Protein AF-Q54FU6-F1 (afdb_monomer_lite)

pLDDT: mean 83.9, std 9.97, range [59.09, 95.06]

Organism: Dictyostelium discoideum (NCBI:txid44689)

Secondary structure (DSSP, 8-state):
-HHHHHHHHHHHHHHHHHHHTS-TTTT---PPP-PPTT-EEEEETTTEEEEEEE-

Radius of gyration: 20.05 Å; chains: 1; bounding box: 41×30×51 Å

Structure (mmCIF, N/CA/C/O backbone):
data_AF-Q54FU6-F1
#
_entry.id   AF-Q54FU6-F1
#
loop_
_atom_site.group_PDB
_atom_site.id
_atom_site.type_symbol
_atom_site.label_atom_id
_atom_site.label_alt_id
_atom_site.label_comp_id
_atom_site.label_asym_id
_atom_site.label_entity_id
_atom_site.label_seq_id
_atom_site.pdbx_PDB_ins_code
_atom_site.Cartn_x
_atom_site.Cartn_y
_atom_site.Cartn_z
_atom_site.occupancy
_atom_site.B_iso_or_equiv
_atom_site.auth_seq_id
_atom_site.auth_comp_id
_atom_site.auth_asym_id
_atom_site.auth_atom_id
_atom_site.pdbx_PDB_model_num
ATOM 1 N N . MET A 1 1 ? -25.525 -17.281 34.460 1.00 78.56 1 MET A N 1
ATOM 2 C CA . MET A 1 1 ? -24.168 -17.012 33.926 1.00 78.56 1 MET A CA 1
ATOM 3 C C . MET A 1 1 ? -24.086 -17.181 32.406 1.00 78.56 1 MET A C 1
ATOM 5 O O . MET A 1 1 ? -23.665 -16.237 31.756 1.00 78.56 1 MET A O 1
ATOM 9 N N . ILE A 1 2 ? -24.571 -18.288 31.815 1.00 91.38 2 ILE A N 1
ATOM 10 C CA . ILE A 1 2 ? -24.514 -18.546 30.353 1.00 91.38 2 ILE A CA 1
ATOM 11 C C . ILE A 1 2 ? -25.060 -17.401 29.473 1.00 91.38 2 ILE A C 1
ATOM 13 O O . ILE A 1 2 ? -24.424 -17.017 28.498 1.00 91.38 2 ILE A O 1
ATOM 17 N N . LYS A 1 3 ? -26.200 -16.799 29.850 1.00 91.38 3 LYS A N 1
ATOM 18 C CA . LYS A 1 3 ? -26.820 -15.695 29.094 1.00 91.38 3 LYS A CA 1
ATOM 19 C C . LYS A 1 3 ? -25.912 -14.465 29.008 1.00 91.38 3 LYS A C 1
ATOM 21 O O . LYS A 1 3 ? -25.831 -13.851 27.954 1.00 91.38 3 LYS A O 1
ATOM 26 N N . LEU A 1 4 ? -25.212 -14.137 30.096 1.00 93.00 4 LEU A N 1
ATOM 27 C CA . LEU A 1 4 ? -24.296 -12.996 30.133 1.00 93.00 4 LEU A CA 1
ATOM 28 C C . LEU A 1 4 ? -23.098 -13.227 29.202 1.00 93.00 4 LEU A C 1
ATOM 30 O O . LEU A 1 4 ? -22.721 -12.329 28.458 1.00 93.00 4 LEU A O 1
ATOM 34 N N . LEU A 1 5 ? -22.554 -14.449 29.196 1.00 93.69 5 LEU A N 1
ATOM 35 C CA . LEU A 1 5 ? -21.459 -14.826 28.302 1.00 93.69 5 LEU A CA 1
ATOM 36 C C . LEU A 1 5 ? -21.887 -14.761 26.828 1.00 93.69 5 LEU A C 1
ATOM 38 O O . LEU A 1 5 ? -21.143 -14.246 25.999 1.00 93.69 5 LEU A O 1
ATOM 42 N N . LEU A 1 6 ? -23.101 -15.224 26.510 1.00 95.06 6 LEU A N 1
ATOM 43 C CA . LEU A 1 6 ? -23.644 -15.168 25.151 1.00 95.06 6 LEU A CA 1
ATOM 44 C C . LEU A 1 6 ? -23.793 -13.721 24.662 1.00 95.06 6 LEU A C 1
ATOM 46 O O . LEU A 1 6 ? -23.381 -13.404 23.551 1.00 95.06 6 LEU A O 1
ATOM 50 N N . VAL A 1 7 ? -24.330 -12.836 25.507 1.00 94.94 7 VAL A N 1
ATOM 51 C CA . VAL A 1 7 ? -24.457 -11.406 25.186 1.00 94.94 7 VAL A CA 1
ATOM 52 C C . VAL A 1 7 ? -23.083 -10.779 24.963 1.00 94.94 7 VAL A C 1
ATOM 54 O O . VAL A 1 7 ? -22.905 -10.069 23.979 1.00 94.94 7 VAL A O 1
ATOM 57 N N . LEU A 1 8 ? -22.095 -11.083 25.810 1.00 94.81 8 LEU A N 1
ATOM 58 C CA . LEU A 1 8 ? -20.731 -10.581 25.637 1.00 94.81 8 LEU A CA 1
ATOM 59 C C . LEU A 1 8 ? -20.124 -11.028 24.298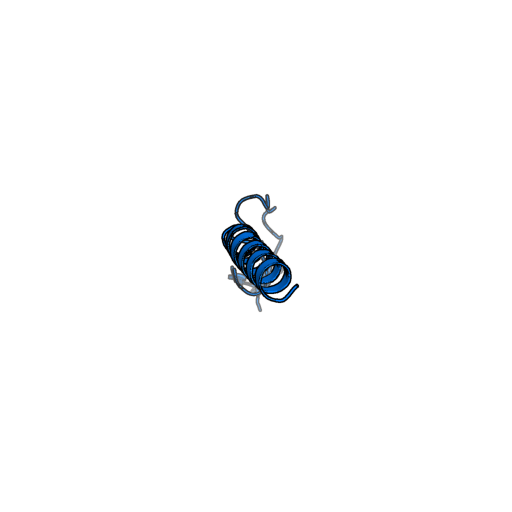 1.00 94.81 8 LEU A C 1
ATOM 61 O O . LEU A 1 8 ? -19.550 -10.209 23.588 1.00 94.81 8 LEU A O 1
ATOM 65 N N . MET A 1 9 ? -20.295 -12.299 23.922 1.00 94.44 9 MET A N 1
ATOM 66 C CA . MET A 1 9 ? -19.821 -12.821 22.635 1.00 94.44 9 MET A CA 1
ATOM 67 C C . MET A 1 9 ? -20.493 -12.121 21.453 1.00 94.44 9 MET A C 1
ATOM 69 O O . MET A 1 9 ? -19.813 -11.726 20.511 1.00 94.44 9 MET A O 1
ATOM 73 N N . ILE A 1 10 ? -21.810 -11.904 21.516 1.00 92.56 10 ILE A N 1
ATOM 74 C CA . ILE A 1 10 ? -22.545 -11.171 20.478 1.00 92.56 10 ILE A CA 1
ATOM 75 C C . ILE A 1 10 ? -22.015 -9.738 20.368 1.00 92.56 10 ILE A C 1
ATOM 77 O O . ILE A 1 10 ? -21.701 -9.288 19.271 1.00 92.56 10 ILE A O 1
ATOM 81 N N . VAL A 1 11 ? -21.846 -9.034 21.489 1.00 92.69 11 VAL A N 1
ATOM 82 C CA . VAL A 1 11 ? -21.306 -7.668 21.501 1.00 92.69 11 VAL A CA 1
ATOM 83 C C . VAL A 1 11 ? -19.902 -7.633 20.892 1.00 92.69 11 VAL A C 1
ATOM 85 O O . VAL A 1 11 ? -19.636 -6.789 20.039 1.00 92.69 11 VAL A O 1
ATOM 88 N N . LEU A 1 12 ? -19.014 -8.557 21.260 1.00 88.00 12 LEU A N 1
ATOM 89 C CA . LEU A 1 12 ? -17.664 -8.644 20.690 1.00 88.00 12 LEU A CA 1
ATOM 90 C C . LEU A 1 12 ? -17.695 -8.903 19.177 1.00 88.00 12 LEU A C 1
ATOM 92 O O . LEU A 1 12 ? -16.984 -8.232 18.426 1.00 88.00 12 LEU A O 1
ATOM 96 N N . LEU A 1 13 ? -18.550 -9.820 18.713 1.00 85.38 13 LEU A N 1
ATOM 97 C CA . LEU A 1 13 ? -18.728 -10.106 17.288 1.00 85.38 13 LEU A CA 1
ATOM 98 C C . LEU A 1 13 ? -19.207 -8.868 16.529 1.00 85.38 13 LEU A C 1
ATOM 100 O O . LEU A 1 13 ? -18.600 -8.516 15.520 1.00 85.38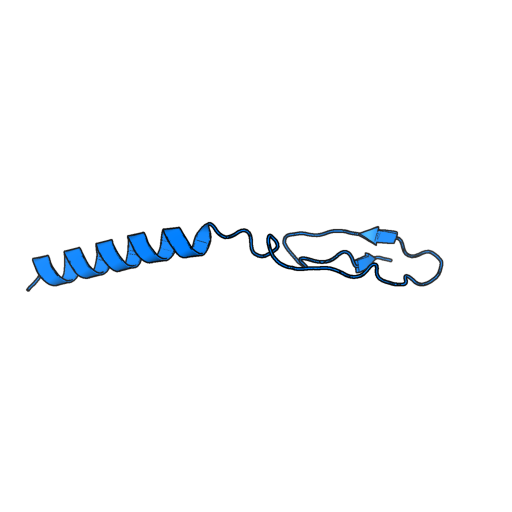 13 LEU A O 1
ATOM 104 N N . PHE A 1 14 ? -20.233 -8.177 17.032 1.00 83.25 14 PHE A N 1
ATOM 105 C CA . PHE A 1 14 ? -20.759 -6.955 16.422 1.00 83.25 14 PHE A CA 1
ATOM 106 C C . PHE A 1 14 ? -19.707 -5.840 16.356 1.00 83.25 14 PHE A C 1
ATOM 108 O O . PHE A 1 14 ? -19.521 -5.243 15.298 1.00 83.25 14 PHE A O 1
ATOM 115 N N . ASN A 1 15 ? -18.965 -5.595 17.441 1.00 79.69 15 ASN A N 1
ATOM 116 C CA . ASN A 1 15 ? -17.900 -4.584 17.455 1.00 79.69 15 ASN A CA 1
ATOM 117 C C . ASN A 1 15 ? -16.775 -4.913 16.459 1.00 79.69 15 ASN A C 1
ATOM 119 O O . ASN A 1 15 ? -16.237 -4.015 15.811 1.00 79.69 15 ASN A O 1
ATOM 123 N N . SER A 1 16 ? -16.466 -6.198 16.272 1.00 73.50 16 SER A N 1
ATOM 124 C CA . SER A 1 16 ? -15.452 -6.643 15.308 1.00 73.50 16 SER A CA 1
ATOM 125 C C . SER A 1 16 ? -15.850 -6.328 13.858 1.00 73.50 16 SER A C 1
ATOM 127 O O . SER A 1 16 ? -15.005 -5.904 13.072 1.00 73.50 16 SER A O 1
ATOM 129 N N . GLN A 1 17 ? -17.138 -6.466 13.507 1.00 69.12 17 GLN A N 1
ATOM 130 C CA . GLN A 1 17 ? -17.637 -6.134 12.161 1.00 69.12 17 GLN A CA 1
ATOM 131 C C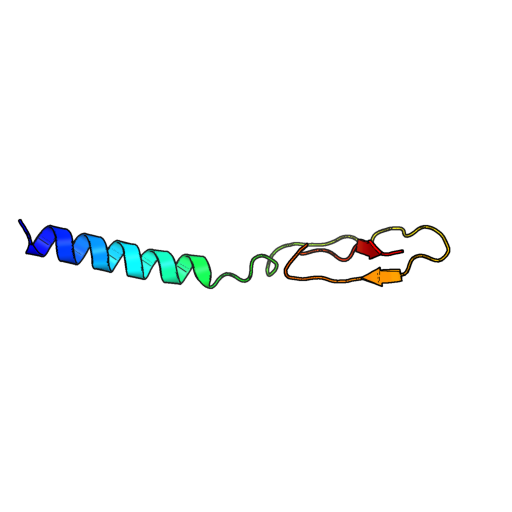 . GLN A 1 17 ? -17.512 -4.637 11.846 1.00 69.12 17 GLN A C 1
ATOM 133 O O . GLN A 1 17 ? -17.312 -4.257 10.694 1.00 69.12 17 GLN A O 1
ATOM 138 N N . VAL A 1 18 ? -17.649 -3.767 12.851 1.00 64.12 18 VAL A N 1
ATOM 139 C CA . VAL A 1 18 ? -17.565 -2.311 12.654 1.00 64.12 18 VAL A CA 1
ATOM 140 C C . VAL A 1 18 ? -16.133 -1.890 12.320 1.00 64.12 18 VAL A C 1
ATOM 142 O O . VAL A 1 18 ? -15.930 -1.075 11.424 1.00 64.12 18 VAL A O 1
ATOM 145 N N . MET A 1 19 ? -15.132 -2.489 12.969 1.00 59.09 19 MET A N 1
ATOM 146 C CA . MET A 1 19 ? -13.724 -2.182 12.686 1.00 59.09 19 MET A CA 1
ATOM 147 C C . MET A 1 19 ? 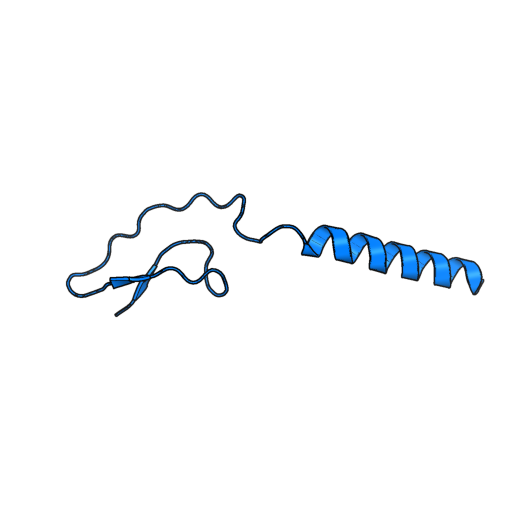-13.251 -2.747 11.340 1.00 59.09 19 MET A C 1
ATOM 149 O O . MET A 1 19 ? -12.392 -2.156 10.695 1.00 59.09 19 MET A O 1
ATOM 153 N N . ALA A 1 20 ? -13.829 -3.861 10.882 1.00 62.69 20 ALA A N 1
ATOM 154 C CA . ALA A 1 20 ? -13.455 -4.477 9.607 1.00 62.69 20 ALA A CA 1
ATOM 155 C C . ALA A 1 20 ? -13.897 -3.667 8.369 1.00 62.69 20 ALA A C 1
ATOM 157 O O . ALA A 1 20 ? -13.380 -3.890 7.277 1.00 62.69 20 ALA A O 1
ATOM 158 N N . GLN A 1 21 ? -14.846 -2.735 8.516 1.00 62.41 21 GLN A N 1
ATOM 159 C CA . GLN A 1 21 ? -15.428 -1.992 7.391 1.00 62.41 21 GLN A CA 1
ATOM 160 C C . GLN A 1 21 ? -14.660 -0.726 6.998 1.00 62.41 21 GLN A C 1
ATOM 162 O O . GLN A 1 21 ? -14.911 -0.179 5.923 1.00 62.41 21 GLN A O 1
ATOM 167 N N . SER A 1 22 ? -13.717 -0.246 7.813 1.00 63.53 22 SER A N 1
ATOM 168 C CA . SER A 1 22 ? -12.836 0.831 7.364 1.00 63.53 22 SER A CA 1
ATOM 169 C C . SER A 1 22 ? -11.889 0.265 6.312 1.00 63.53 22 SER A C 1
ATOM 171 O O . SER A 1 22 ? -11.020 -0.544 6.647 1.00 63.53 22 SER A O 1
ATOM 173 N N . ARG A 1 23 ? -12.036 0.673 5.043 1.00 68.69 23 ARG A N 1
ATOM 174 C CA . ARG A 1 23 ? -11.032 0.335 4.031 1.00 68.69 23 ARG A CA 1
ATOM 175 C C . ARG A 1 23 ? -9.705 0.900 4.545 1.00 68.69 23 ARG A C 1
ATOM 177 O O . ARG A 1 23 ? -9.643 2.101 4.819 1.00 68.69 23 ARG A O 1
ATOM 184 N N . PRO A 1 24 ? -8.651 0.080 4.692 1.00 71.56 24 PRO A N 1
ATOM 185 C CA . PRO A 1 24 ? -7.430 0.473 5.402 1.00 71.56 24 PRO A CA 1
ATOM 186 C C . PRO A 1 24 ? -6.739 1.713 4.808 1.00 71.56 24 PRO A C 1
ATOM 188 O O . PRO A 1 24 ? -5.918 2.337 5.473 1.00 71.56 24 PRO A O 1
ATOM 191 N N . CYS A 1 25 ? -7.098 2.102 3.581 1.00 77.62 25 CYS A N 1
ATOM 192 C CA . CYS A 1 25 ? -6.471 3.186 2.839 1.00 77.62 25 CYS A CA 1
ATOM 193 C C . CYS A 1 25 ? -7.322 4.462 2.699 1.00 77.62 25 CYS A C 1
ATOM 195 O O . CYS A 1 25 ? -6.810 5.441 2.165 1.00 77.62 25 CYS A O 1
ATOM 197 N N . ASP A 1 26 ? -8.569 4.512 3.196 1.00 78.50 26 ASP A N 1
ATOM 198 C CA . ASP A 1 26 ? -9.485 5.657 2.970 1.00 78.50 26 ASP A CA 1
ATOM 199 C C . ASP A 1 26 ? -8.980 6.993 3.556 1.00 78.50 26 ASP A C 1
ATOM 201 O O . ASP A 1 26 ? -9.470 8.061 3.193 1.00 78.50 26 ASP A O 1
ATOM 205 N N . LYS A 1 27 ? -8.001 6.959 4.468 1.00 77.50 27 LYS A N 1
ATOM 206 C CA . LYS A 1 27 ? -7.431 8.151 5.123 1.00 77.50 27 LYS A CA 1
ATOM 207 C C . LYS A 1 27 ? -5.917 8.280 4.954 1.00 77.50 27 LYS A C 1
ATOM 209 O O . LYS A 1 27 ? -5.294 9.096 5.630 1.00 77.50 27 LYS A O 1
ATOM 214 N N . VAL A 1 28 ? -5.314 7.475 4.081 1.00 82.56 28 VAL A N 1
ATOM 215 C CA . VAL A 1 28 ? -3.869 7.517 3.846 1.00 82.56 28 VAL A CA 1
ATOM 216 C C . VAL A 1 28 ? -3.588 8.498 2.713 1.00 82.56 28 VAL A C 1
ATOM 218 O O . VAL A 1 28 ? -3.928 8.246 1.560 1.00 82.56 28 VAL A O 1
ATOM 221 N N . GLN A 1 29 ? -2.965 9.632 3.035 1.00 86.31 29 GLN A N 1
ATOM 222 C CA . GLN A 1 29 ? -2.422 10.529 2.018 1.00 86.31 29 GLN A CA 1
ATOM 223 C C . GLN A 1 29 ? -1.086 9.982 1.520 1.00 86.31 29 GLN A C 1
ATOM 225 O O . GLN A 1 29 ? -0.180 9.712 2.307 1.00 86.31 29 GLN A O 1
ATOM 230 N N . CYS A 1 30 ? -0.967 9.837 0.204 1.00 86.44 30 CYS A N 1
ATOM 231 C CA . CYS A 1 30 ? 0.221 9.294 -0.435 1.00 86.44 30 CYS A CA 1
ATOM 232 C C . CYS A 1 30 ? 0.938 10.363 -1.252 1.00 86.44 30 CYS A C 1
ATOM 234 O O . CYS A 1 30 ? 0.316 11.106 -2.010 1.00 86.44 30 CYS A O 1
ATOM 236 N N . SER A 1 31 ? 2.263 10.388 -1.145 1.00 88.12 31 SER A N 1
ATOM 237 C CA . SER A 1 31 ? 3.118 11.139 -2.062 1.00 88.12 31 SER A CA 1
ATOM 238 C C . SER A 1 31 ? 3.358 10.337 -3.339 1.00 88.12 31 SER A C 1
ATOM 240 O O . SER A 1 31 ? 3.378 9.106 -3.311 1.00 88.12 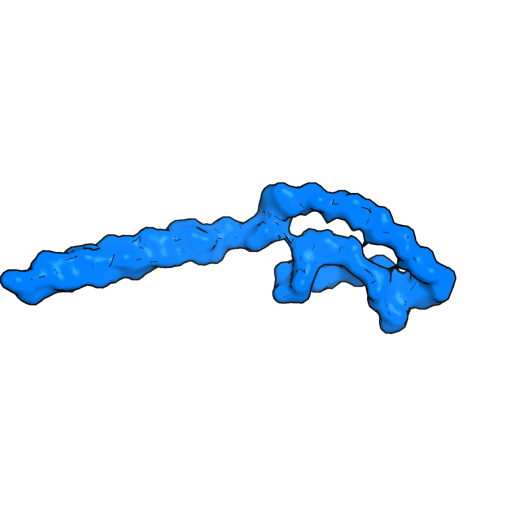31 SER A O 1
ATOM 242 N N . ILE A 1 32 ? 3.593 11.023 -4.460 1.00 87.12 32 ILE A N 1
ATOM 243 C CA . ILE A 1 32 ? 4.006 10.355 -5.699 1.00 87.12 32 ILE A CA 1
ATOM 244 C C . ILE A 1 32 ? 5.465 9.888 -5.539 1.00 87.12 32 ILE A C 1
ATOM 246 O O . ILE A 1 32 ? 6.345 10.730 -5.324 1.00 87.12 32 ILE A O 1
ATOM 250 N N . PRO A 1 33 ? 5.758 8.577 -5.624 1.00 89.06 33 PRO A N 1
ATOM 251 C CA . PRO A 1 33 ? 7.120 8.075 -5.501 1.00 89.06 33 PRO A CA 1
ATOM 252 C C . PRO A 1 33 ? 7.956 8.471 -6.725 1.00 89.06 33 PRO A C 1
ATOM 254 O O . PRO A 1 33 ? 7.474 8.484 -7.859 1.00 89.06 33 PRO A O 1
ATOM 257 N N . ARG A 1 34 ? 9.243 8.760 -6.509 1.00 93.88 34 ARG A N 1
ATOM 258 C CA . ARG A 1 34 ? 10.204 8.964 -7.601 1.00 93.88 34 ARG A CA 1
ATOM 259 C C . ARG A 1 34 ? 10.747 7.611 -8.040 1.00 93.88 34 ARG A C 1
ATOM 261 O O . ARG A 1 34 ? 11.529 7.001 -7.316 1.00 93.88 34 ARG A O 1
ATOM 268 N N . CYS A 1 35 ? 10.329 7.150 -9.213 1.00 93.06 35 CYS A N 1
ATOM 269 C CA . CYS A 1 35 ? 10.781 5.871 -9.746 1.00 93.06 35 CYS A CA 1
ATOM 270 C C . CYS A 1 35 ? 12.083 6.011 -10.541 1.00 93.06 35 CYS A C 1
ATOM 272 O O . CYS A 1 35 ? 12.254 7.000 -11.258 1.00 93.06 35 CYS A O 1
ATOM 274 N N . PRO A 1 36 ? 13.003 5.033 -10.434 1.00 93.75 36 PRO A N 1
ATOM 275 C CA . PRO A 1 36 ? 14.175 4.997 -11.293 1.00 93.75 36 PRO A CA 1
ATOM 276 C C . PRO A 1 36 ? 13.761 4.784 -12.764 1.00 93.75 36 PRO A C 1
ATOM 278 O O . PRO A 1 36 ? 12.673 4.258 -13.027 1.00 93.75 36 PRO A O 1
ATOM 281 N N . PRO A 1 37 ? 14.611 5.166 -13.735 1.00 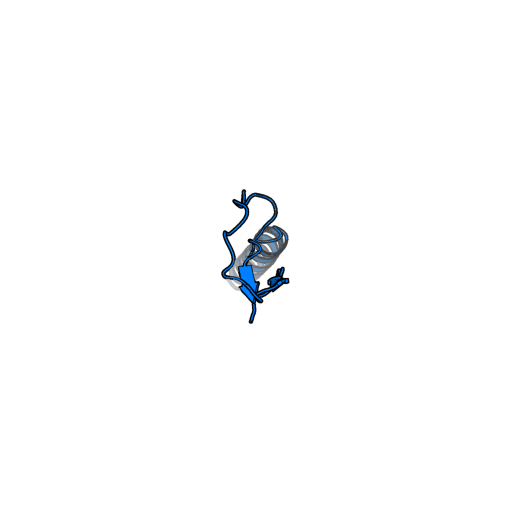94.62 37 PRO A N 1
ATOM 282 C CA . PRO A 1 37 ? 14.333 4.952 -15.152 1.00 94.62 37 PRO A CA 1
ATOM 283 C C . PRO A 1 37 ? 14.010 3.484 -15.458 1.00 94.62 37 PRO A C 1
ATOM 285 O O . PRO A 1 37 ? 14.690 2.579 -14.979 1.00 94.62 37 PRO A O 1
ATOM 288 N N . GLY A 1 38 ? 12.966 3.255 -16.255 1.00 92.44 38 GLY A N 1
ATOM 289 C CA . GLY A 1 38 ? 12.501 1.916 -16.634 1.00 92.44 38 GLY A CA 1
ATOM 290 C C . GLY A 1 38 ? 11.508 1.269 -15.662 1.00 92.44 38 GLY A C 1
ATOM 291 O O . GLY A 1 38 ? 10.815 0.338 -16.060 1.00 92.44 38 GLY A O 1
ATOM 292 N N . SER A 1 39 ? 11.369 1.771 -14.431 1.00 93.06 39 SER A N 1
ATOM 293 C CA . SER A 1 39 ? 10.335 1.295 -13.504 1.00 93.06 39 SER A CA 1
ATOM 294 C C . SER A 1 39 ? 8.947 1.842 -13.841 1.00 93.06 39 SER A C 1
ATOM 296 O O . SER A 1 39 ? 8.803 2.942 -14.377 1.00 93.06 39 SER A O 1
ATOM 298 N N . LYS A 1 40 ? 7.907 1.088 -13.469 1.00 90.00 40 LYS A N 1
ATOM 299 C CA . LYS A 1 40 ? 6.499 1.473 -13.626 1.00 90.00 40 LYS A CA 1
ATOM 300 C C . LYS A 1 40 ? 5.862 1.801 -12.282 1.00 90.00 40 LYS A C 1
ATOM 302 O O . LYS A 1 40 ? 6.067 1.098 -11.291 1.00 90.00 40 LYS A O 1
ATOM 307 N N . LEU A 1 41 ? 5.044 2.850 -12.262 1.00 90.75 41 LEU A N 1
ATOM 308 C CA . LEU A 1 41 ? 4.208 3.165 -11.110 1.00 90.75 41 LEU A CA 1
ATOM 309 C C . LEU A 1 41 ? 3.110 2.103 -10.977 1.00 90.75 41 LEU A C 1
ATOM 311 O O . LEU A 1 41 ? 2.369 1.858 -11.926 1.00 90.75 41 LEU A O 1
ATOM 315 N N . THR A 1 42 ? 3.017 1.474 -9.812 1.00 90.69 42 THR A N 1
ATOM 316 C CA . THR A 1 42 ? 2.084 0.376 -9.534 1.00 90.69 42 THR A CA 1
ATOM 317 C C . THR A 1 42 ? 1.297 0.667 -8.265 1.00 90.69 42 THR A C 1
ATOM 319 O O . THR A 1 42 ? 1.827 1.237 -7.314 1.00 90.69 42 THR A O 1
ATOM 322 N N . VAL A 1 43 ? 0.024 0.270 -8.246 1.00 86.06 43 VAL A N 1
ATOM 323 C CA . VAL A 1 43 ? -0.872 0.388 -7.088 1.00 86.06 43 VAL A CA 1
ATOM 324 C C . VAL A 1 43 ? -1.325 -1.014 -6.699 1.00 86.06 43 VAL A C 1
ATOM 326 O O . VAL A 1 43 ? -1.812 -1.756 -7.548 1.00 86.06 43 VAL A O 1
ATOM 329 N N . SER A 1 44 ? -1.176 -1.382 -5.425 1.00 80.62 44 SER A N 1
ATOM 330 C CA . SER A 1 44 ? -1.686 -2.653 -4.902 1.00 80.62 44 SER A CA 1
ATOM 331 C C . SER A 1 44 ? -2.380 -2.427 -3.559 1.00 80.62 44 SER A C 1
ATOM 333 O O . SER A 1 44 ? -1.700 -2.424 -2.536 1.00 80.62 44 SER A O 1
ATOM 335 N N . PRO A 1 45 ? -3.716 -2.271 -3.526 1.00 72.38 45 PRO A N 1
ATOM 336 C CA . PRO A 1 45 ? -4.442 -1.935 -2.299 1.00 72.38 45 PRO A CA 1
ATOM 337 C C . PRO A 1 45 ? -4.356 -3.022 -1.216 1.00 72.38 45 PRO A C 1
ATOM 339 O O . PRO A 1 45 ? -4.658 -2.751 -0.059 1.00 72.38 45 PRO A O 1
ATOM 342 N N . THR A 1 46 ? -3.948 -4.244 -1.570 1.00 74.12 46 THR A N 1
ATOM 343 C CA . THR A 1 46 ? -3.735 -5.350 -0.625 1.00 74.12 46 THR A CA 1
ATOM 344 C C . THR A 1 46 ? -2.339 -5.358 -0.005 1.00 74.12 46 THR A C 1
ATOM 346 O O . THR A 1 46 ? -2.163 -5.925 1.068 1.00 74.12 46 THR A O 1
ATOM 349 N N . ILE A 1 47 ? -1.348 -4.755 -0.670 1.00 74.31 47 ILE A N 1
ATOM 350 C CA . ILE A 1 47 ? 0.062 -4.774 -0.247 1.00 74.31 47 ILE A CA 1
ATOM 351 C C . ILE A 1 47 ? 0.464 -3.423 0.349 1.00 74.31 47 ILE A C 1
ATOM 353 O O . ILE A 1 47 ? 1.216 -3.367 1.317 1.00 74.31 47 ILE A O 1
ATOM 357 N N . SER A 1 48 ? -0.017 -2.327 -0.237 1.00 80.25 48 SER A N 1
ATOM 358 C CA . SER A 1 48 ? 0.324 -0.969 0.166 1.00 80.25 48 SER A CA 1
ATOM 359 C C . SER A 1 48 ? -0.797 -0.001 -0.192 1.00 80.25 48 SER A C 1
ATOM 361 O O . SER A 1 48 ? -1.309 0.005 -1.310 1.00 80.25 48 SER A O 1
ATOM 363 N N . CYS A 1 49 ? -1.131 0.893 0.734 1.00 85.00 49 CYS A N 1
ATOM 364 C CA . CYS A 1 49 ? -2.087 1.960 0.453 1.00 85.00 49 CYS A CA 1
ATOM 365 C C . CYS A 1 49 ? -1.569 2.989 -0.556 1.00 85.00 49 CYS A C 1
ATOM 367 O O . CYS A 1 49 ? -2.372 3.692 -1.165 1.00 85.00 49 CYS A O 1
ATOM 369 N N . CYS A 1 50 ? -0.250 3.071 -0.751 1.00 89.19 50 CYS A N 1
ATOM 370 C CA . CYS A 1 50 ? 0.361 4.051 -1.635 1.00 89.19 50 CYS A CA 1
ATOM 371 C C . CYS A 1 50 ? 0.952 3.421 -2.898 1.00 89.19 50 CYS A C 1
ATOM 373 O O . CYS A 1 50 ? 1.462 2.294 -2.844 1.00 89.19 50 CYS A O 1
ATOM 375 N N . PRO A 1 51 ? 0.932 4.156 -4.028 1.00 90.56 51 PRO A N 1
ATOM 376 C CA . PRO A 1 51 ? 1.629 3.739 -5.233 1.00 90.56 51 PRO A CA 1
ATOM 377 C C . PRO A 1 51 ? 3.123 3.546 -4.952 1.00 90.56 51 PRO A C 1
ATOM 379 O O . PRO A 1 51 ? 3.730 4.307 -4.199 1.00 90.56 51 PRO A O 1
ATOM 382 N N . PHE A 1 52 ? 3.722 2.542 -5.585 1.00 91.50 52 PHE A N 1
ATOM 383 C CA . PHE A 1 52 ? 5.144 2.221 -5.479 1.00 91.50 52 PHE A CA 1
ATOM 384 C C . PHE A 1 52 ? 5.735 1.907 -6.855 1.00 91.50 52 PHE A C 1
ATOM 386 O O . PHE A 1 52 ? 5.020 1.681 -7.831 1.00 91.50 52 PHE A O 1
ATOM 393 N N . CYS A 1 53 ? 7.060 1.914 -6.942 1.00 92.19 53 CYS A N 1
ATOM 394 C CA . CYS A 1 53 ? 7.773 1.612 -8.176 1.00 92.19 53 CYS A CA 1
ATOM 395 C C . CYS A 1 53 ? 7.975 0.101 -8.294 1.00 92.19 53 CYS A C 1
ATOM 397 O O . CYS A 1 53 ? 8.670 -0.493 -7.471 1.00 92.19 53 CYS A O 1
ATOM 399 N N . ALA A 1 54 ? 7.389 -0.509 -9.318 1.00 87.94 54 ALA A N 1
ATOM 400 C CA . ALA A 1 54 ? 7.682 -1.880 -9.710 1.00 87.94 54 ALA A CA 1
ATOM 401 C C . ALA A 1 54 ? 8.738 -1.882 -10.823 1.00 87.94 54 ALA A C 1
ATOM 403 O O . ALA A 1 54 ? 8.796 -0.955 -11.640 1.00 87.94 54 ALA A O 1
ATOM 404 N N . ARG A 1 55 ? 9.594 -2.903 -10.828 1.00 81.12 55 ARG A N 1
ATOM 405 C CA . ARG A 1 55 ? 10.478 -3.194 -11.961 1.00 81.12 55 ARG A CA 1
ATOM 406 C C . ARG A 1 55 ? 9.749 -4.052 -12.980 1.00 81.12 55 ARG A C 1
ATOM 408 O O . ARG A 1 55 ? 8.997 -4.945 -12.537 1.00 81.12 55 ARG A O 1
#

Foldseek 3Di:
DVVVVVVVVVVVVVVVVVVVPPQPQPPDDEDDDDEDPPWDFDDDSVPDSYTDTDD

Sequence (55 aa):
MIKLLLVLMIVLLFNSQVMAQSRPCDKVQCSIPRCPPGSKLTVSPTISCCPFCAR